Protein AF-A0A2D9F2U1-F1 (afdb_monomer)

Radius of gyration: 14.24 Å; Cα contacts (8 Å, |Δi|>4): 66; chains: 1; bounding box: 33×27×38 Å

Sequence (79 aa):
MSDIDYEAKPLSRVNIRDFATNVRSAVGYSKSPFIPIDDLLEFVLPKVLEGFSYDVWSEEEMGRSHGLADPETCTIILR

Nearest PDB structures (foldseek):
  6cyj-assembly1_B  TM=6.805E-01  e=6.609E-01  Mycobacterium tuberculosis H37Rv
  6cz6-assembly1_C  TM=6.203E-01  e=1.237E+00  Mycobacterium tuberculosis H37Rv
  6cz6-assembly1_B  TM=5.542E-01  e=1.076E+00  Mycobacterium tuberculosis H37Rv

Structure (mmCIF, N/CA/C/O backbone):
data_AF-A0A2D9F2U1-F1
#
_entry.id   AF-A0A2D9F2U1-F1
#
loop_
_atom_site.group_PDB
_atom_site.id
_atom_site.type_symbol
_atom_site.label_atom_id
_atom_site.label_alt_id
_atom_site.label_comp_id
_atom_site.label_asym_id
_atom_site.label_entity_id
_atom_site.label_seq_id
_atom_site.pdbx_PDB_ins_code
_atom_site.Cartn_x
_atom_site.Cartn_y
_atom_site.Cartn_z
_atom_site.occupancy
_atom_site.B_iso_or_equiv
_atom_site.auth_seq_id
_atom_site.auth_comp_id
_atom_site.auth_asym_id
_atom_site.auth_atom_id
_atom_site.pdbx_PDB_model_num
ATOM 1 N N . MET A 1 1 ? -11.103 7.731 19.817 1.00 41.34 1 MET A N 1
ATOM 2 C CA . MET A 1 1 ? -10.622 6.466 19.229 1.00 41.34 1 MET A CA 1
ATOM 3 C C . MET A 1 1 ? -9.119 6.586 19.107 1.00 41.34 1 MET A C 1
ATOM 5 O O . MET A 1 1 ? -8.655 7.690 18.861 1.00 41.34 1 MET A O 1
ATOM 9 N N . SER A 1 2 ? -8.397 5.526 19.461 1.00 46.38 2 SER A N 1
ATOM 10 C CA . SER A 1 2 ? -6.933 5.478 19.557 1.00 46.38 2 SER A CA 1
ATOM 11 C C . SER A 1 2 ? -6.266 6.046 18.308 1.00 46.38 2 SER A C 1
ATOM 13 O O . SER A 1 2 ? -6.663 5.678 17.206 1.00 46.38 2 SER A O 1
ATOM 15 N N . ASP A 1 3 ? -5.267 6.913 18.492 1.00 55.47 3 ASP A N 1
ATOM 16 C CA . ASP A 1 3 ? -4.305 7.270 17.448 1.00 55.47 3 ASP A CA 1
ATOM 17 C C . ASP A 1 3 ? -3.684 5.968 16.920 1.00 55.47 3 ASP A C 1
ATOM 19 O O . ASP A 1 3 ? -2.821 5.374 17.570 1.00 55.47 3 ASP A O 1
ATOM 23 N N . ILE A 1 4 ? -4.174 5.467 15.783 1.00 55.94 4 ILE A N 1
ATOM 24 C CA . ILE A 1 4 ? -3.518 4.385 15.045 1.00 55.94 4 ILE A CA 1
ATOM 25 C C . ILE A 1 4 ? -2.337 5.041 14.327 1.00 55.94 4 ILE A C 1
ATOM 27 O O . ILE A 1 4 ? -2.414 5.383 13.150 1.00 55.94 4 ILE A O 1
ATOM 31 N N . ASP A 1 5 ? -1.268 5.301 15.076 1.00 62.72 5 ASP A N 1
ATOM 32 C CA . ASP A 1 5 ? -0.008 5.801 14.534 1.00 62.72 5 ASP A CA 1
ATOM 33 C C . ASP A 1 5 ? 0.864 4.589 14.193 1.00 62.72 5 ASP A C 1
ATOM 35 O O . ASP A 1 5 ? 1.673 4.111 14.994 1.00 62.72 5 ASP A O 1
ATOM 39 N N . TYR A 1 6 ? 0.606 3.991 13.026 1.00 68.44 6 TYR A N 1
ATOM 40 C CA . TYR A 1 6 ? 1.458 2.920 12.527 1.00 68.44 6 TYR A CA 1
ATOM 41 C C . TYR A 1 6 ? 2.759 3.524 11.993 1.00 68.44 6 TYR A C 1
ATOM 43 O O . TYR A 1 6 ? 2.830 4.023 10.866 1.00 68.44 6 TYR A O 1
ATOM 51 N N . GLU A 1 7 ? 3.817 3.453 12.798 1.00 75.06 7 GLU A N 1
ATOM 52 C CA . GLU A 1 7 ? 5.144 3.890 12.378 1.00 75.06 7 GLU A CA 1
ATOM 53 C C . GLU A 1 7 ? 5.781 2.846 11.447 1.00 75.06 7 GLU A C 1
ATOM 55 O O . GLU A 1 7 ? 6.230 1.769 11.858 1.00 75.06 7 GLU A O 1
ATOM 60 N N . ALA A 1 8 ? 5.841 3.169 10.154 1.00 78.62 8 ALA A N 1
ATOM 61 C CA . ALA A 1 8 ? 6.530 2.333 9.184 1.00 78.62 8 ALA A CA 1
ATOM 62 C C . ALA A 1 8 ? 8.034 2.274 9.495 1.00 78.62 8 ALA A C 1
ATOM 64 O O . ALA A 1 8 ? 8.704 3.298 9.642 1.00 78.62 8 ALA A O 1
ATOM 65 N N . LYS A 1 9 ? 8.597 1.059 9.524 1.00 83.06 9 LYS A N 1
ATOM 66 C CA . LYS A 1 9 ? 10.039 0.881 9.737 1.00 83.06 9 LYS A CA 1
ATOM 67 C C . LYS A 1 9 ? 10.828 1.614 8.644 1.00 83.06 9 LYS A C 1
ATOM 69 O O . LYS A 1 9 ? 10.527 1.434 7.460 1.00 83.06 9 LYS A O 1
ATOM 74 N N . PRO A 1 10 ? 11.870 2.386 8.998 1.00 81.50 10 PRO A N 1
ATOM 75 C CA . PRO A 1 10 ? 12.663 3.099 8.010 1.00 81.50 10 PRO A CA 1
ATOM 76 C C . PRO A 1 10 ? 13.386 2.106 7.092 1.00 81.50 10 PRO A C 1
ATOM 78 O O . PRO A 1 10 ? 14.127 1.234 7.546 1.00 81.50 10 PRO A O 1
ATOM 81 N N . LEU A 1 11 ? 13.188 2.259 5.783 1.00 87.19 11 LEU A N 1
ATOM 82 C CA . LEU A 1 11 ? 13.883 1.505 4.739 1.00 87.19 11 LEU A CA 1
ATOM 83 C C . LEU A 1 11 ? 14.797 2.430 3.928 1.00 87.19 11 LEU A C 1
ATOM 85 O O . LEU A 1 11 ? 14.624 3.651 3.904 1.00 87.19 11 LEU A O 1
ATOM 89 N N . SER A 1 12 ? 15.777 1.854 3.224 1.00 94.12 12 SER A N 1
ATOM 90 C CA . SER A 1 12 ? 16.618 2.638 2.316 1.00 94.12 12 SER A CA 1
ATOM 91 C C . SER A 1 12 ? 15.758 3.252 1.200 1.00 94.12 12 SER A C 1
ATOM 93 O O . SER A 1 12 ? 14.855 2.611 0.656 1.00 94.12 12 SER A O 1
ATOM 95 N N . ARG A 1 13 ? 16.058 4.499 0.808 1.00 93.88 13 ARG A N 1
ATOM 96 C CA . ARG A 1 13 ? 15.355 5.179 -0.300 1.00 93.88 13 ARG A CA 1
ATOM 97 C C . ARG A 1 13 ? 15.435 4.398 -1.613 1.00 93.88 13 ARG A C 1
ATOM 99 O O . ARG A 1 13 ? 14.539 4.521 -2.440 1.00 93.88 13 ARG A O 1
ATOM 106 N N . VAL A 1 14 ? 16.524 3.657 -1.816 1.00 95.38 14 VAL A N 1
ATOM 107 C CA . VAL A 1 14 ? 16.720 2.800 -2.992 1.00 95.38 14 VAL A CA 1
ATOM 108 C C . VAL A 1 14 ? 15.728 1.643 -2.945 1.00 95.38 14 VAL A C 1
ATOM 110 O O . VAL A 1 14 ? 14.934 1.506 -3.865 1.00 95.38 14 VAL A O 1
ATOM 113 N N . ASN A 1 15 ? 15.648 0.927 -1.820 1.00 94.44 15 ASN A N 1
ATOM 114 C CA . ASN A 1 15 ? 14.736 -0.207 -1.661 1.00 94.44 15 ASN A CA 1
ATOM 115 C C . ASN A 1 15 ? 13.269 0.203 -1.839 1.00 94.44 15 ASN A C 1
ATOM 117 O O . ASN A 1 15 ? 12.512 -0.508 -2.492 1.00 94.44 15 ASN A O 1
ATOM 121 N N . ILE A 1 16 ? 12.871 1.362 -1.298 1.00 91.50 16 ILE A N 1
ATOM 122 C CA . ILE A 1 16 ? 11.506 1.889 -1.465 1.00 91.50 16 ILE A CA 1
ATOM 123 C C . ILE A 1 16 ? 11.200 2.134 -2.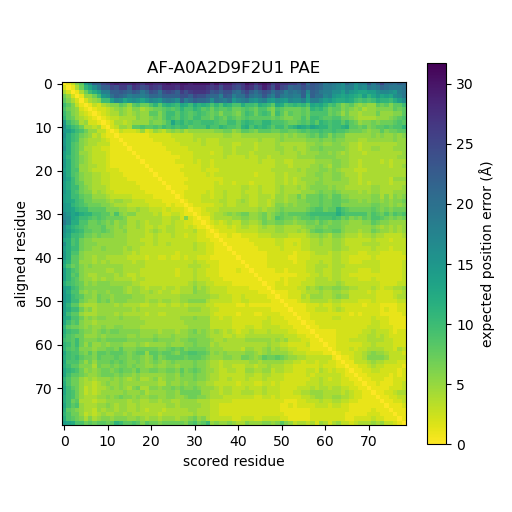951 1.00 91.50 16 I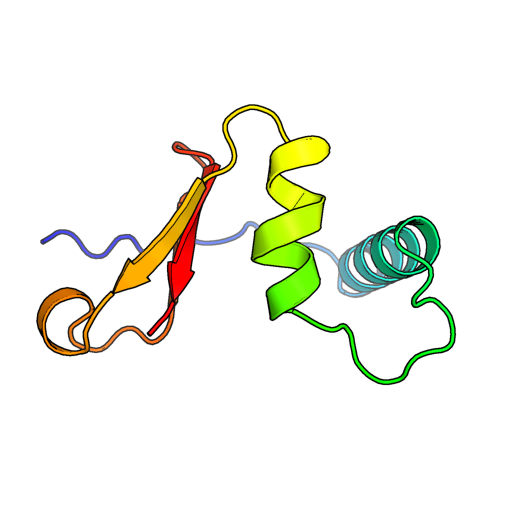LE A C 1
ATOM 125 O O . ILE A 1 16 ? 10.129 1.766 -3.434 1.00 91.50 16 ILE A O 1
ATOM 129 N N . ARG A 1 17 ? 12.138 2.735 -3.696 1.00 91.94 17 ARG A N 1
ATOM 130 C CA . ARG A 1 17 ? 11.958 3.006 -5.131 1.00 91.94 17 ARG A CA 1
ATOM 131 C C . ARG A 1 17 ? 11.933 1.740 -5.966 1.00 91.94 17 ARG A C 1
ATOM 133 O O . ARG A 1 17 ? 11.100 1.642 -6.865 1.00 91.94 17 ARG A O 1
ATOM 140 N N . ASP A 1 18 ? 12.816 0.797 -5.676 1.00 94.19 18 ASP A N 1
ATOM 141 C CA . ASP A 1 18 ? 12.898 -0.461 -6.411 1.00 94.19 18 ASP A CA 1
ATOM 142 C C . ASP A 1 18 ? 11.620 -1.275 -6.199 1.00 94.19 18 ASP A C 1
ATOM 144 O O . ASP A 1 18 ? 11.008 -1.730 -7.165 1.00 94.19 18 ASP A O 1
ATOM 148 N N . PHE A 1 19 ? 11.139 -1.356 -4.954 1.00 92.00 19 PHE A N 1
ATOM 149 C CA . PHE A 1 19 ? 9.862 -1.990 -4.638 1.00 92.00 19 PHE A CA 1
ATOM 150 C C . PHE A 1 19 ? 8.695 -1.325 -5.381 1.00 92.00 19 PHE A C 1
ATOM 152 O O . PHE A 1 19 ? 7.957 -2.004 -6.095 1.00 92.00 19 PHE A O 1
ATOM 159 N N . ALA A 1 20 ? 8.564 0.003 -5.299 1.00 90.31 20 ALA A N 1
ATOM 160 C CA . ALA A 1 20 ? 7.500 0.732 -5.990 1.00 90.31 20 ALA A CA 1
ATOM 161 C C . ALA A 1 20 ? 7.563 0.565 -7.522 1.00 90.31 20 ALA A C 1
ATOM 163 O O . ALA A 1 20 ? 6.528 0.455 -8.182 1.00 90.31 20 ALA A O 1
ATOM 164 N N . THR A 1 21 ? 8.767 0.512 -8.098 1.00 91.94 21 THR A N 1
ATOM 165 C CA . THR A 1 21 ? 8.976 0.290 -9.539 1.00 91.94 21 THR A CA 1
ATOM 166 C C . THR A 1 21 ? 8.550 -1.117 -9.951 1.00 91.94 21 THR A C 1
ATOM 168 O O . THR A 1 21 ? 7.883 -1.282 -10.974 1.00 91.94 21 THR A O 1
ATOM 171 N N . ASN A 1 22 ? 8.865 -2.123 -9.134 1.00 92.19 22 ASN A N 1
ATOM 172 C CA . ASN A 1 22 ? 8.456 -3.503 -9.374 1.00 92.19 22 ASN A CA 1
ATOM 173 C C . ASN A 1 22 ? 6.935 -3.660 -9.307 1.00 92.19 22 ASN A C 1
ATOM 175 O O . ASN A 1 22 ? 6.356 -4.258 -10.213 1.00 92.19 22 ASN A O 1
ATOM 179 N N . VAL A 1 23 ? 6.283 -3.059 -8.303 1.00 89.50 23 VAL A N 1
ATOM 180 C CA . VAL A 1 23 ? 4.814 -3.034 -8.206 1.00 89.50 23 VAL A CA 1
ATOM 181 C C . VAL A 1 23 ? 4.218 -2.393 -9.456 1.00 89.50 23 VAL A C 1
ATOM 183 O O . VAL A 1 23 ? 3.406 -3.020 -10.129 1.00 89.50 23 VAL A O 1
ATOM 186 N N . ARG A 1 24 ? 4.684 -1.194 -9.840 1.00 90.62 24 ARG A N 1
ATOM 187 C CA . ARG A 1 24 ? 4.226 -0.502 -11.060 1.00 90.62 24 ARG A CA 1
ATOM 188 C C . ARG A 1 24 ? 4.373 -1.356 -12.313 1.00 90.62 24 ARG A C 1
ATOM 190 O O . ARG A 1 24 ? 3.482 -1.348 -13.156 1.00 90.62 24 ARG A O 1
ATOM 197 N N . SER A 1 25 ? 5.481 -2.078 -12.450 1.00 90.94 25 SER A N 1
ATOM 198 C CA . SER A 1 25 ? 5.701 -2.978 -13.580 1.00 90.94 25 SER A CA 1
ATOM 199 C C . SER A 1 25 ? 4.708 -4.140 -13.588 1.00 90.94 25 SER A C 1
ATOM 201 O O . SER A 1 25 ? 4.101 -4.412 -14.622 1.00 90.94 25 SER A O 1
ATOM 203 N N . ALA A 1 26 ? 4.482 -4.767 -12.430 1.00 88.56 26 ALA A N 1
ATOM 204 C CA . ALA A 1 26 ? 3.567 -5.896 -12.285 1.00 88.56 26 ALA A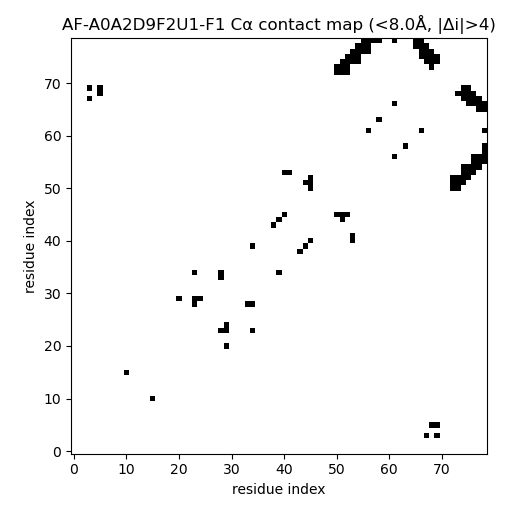 CA 1
ATOM 205 C C . ALA A 1 26 ? 2.114 -5.539 -12.634 1.00 88.56 26 ALA A C 1
ATOM 207 O O . ALA A 1 26 ? 1.406 -6.360 -13.209 1.00 88.56 26 ALA A O 1
ATOM 208 N N . VAL A 1 27 ? 1.688 -4.305 -12.343 1.00 86.56 27 VAL A N 1
ATOM 209 C CA . VAL A 1 27 ? 0.336 -3.814 -12.662 1.00 86.56 27 VAL A CA 1
ATOM 210 C C . VAL A 1 27 ? 0.240 -3.073 -14.006 1.00 86.56 27 VAL A C 1
ATOM 212 O O . VAL A 1 27 ? -0.795 -2.498 -14.316 1.00 86.56 27 VAL A O 1
ATOM 215 N N . GLY A 1 28 ? 1.298 -3.081 -14.828 1.00 88.12 28 GLY A N 1
ATOM 216 C CA . GLY A 1 28 ? 1.270 -2.518 -16.188 1.00 88.12 28 GLY A CA 1
ATOM 217 C C . GLY A 1 28 ? 1.478 -0.999 -16.293 1.00 88.12 28 GLY A C 1
ATOM 218 O O . GLY A 1 28 ? 1.353 -0.439 -17.380 1.00 88.12 28 GLY A O 1
ATOM 219 N N . TYR A 1 29 ? 1.868 -0.326 -15.207 1.00 89.75 29 TYR A N 1
ATOM 220 C CA . TYR A 1 29 ? 2.071 1.130 -15.133 1.00 89.75 29 TYR A CA 1
ATOM 221 C C . TYR A 1 29 ? 3.549 1.558 -15.149 1.00 89.75 29 TYR A C 1
ATOM 223 O O . TYR A 1 29 ? 3.880 2.675 -14.754 1.00 89.75 29 TYR A O 1
ATOM 231 N N . SER A 1 30 ? 4.463 0.712 -15.635 1.00 88.56 30 SER A N 1
ATOM 232 C CA . SER A 1 30 ? 5.915 0.992 -15.653 1.00 88.56 30 SER A CA 1
ATOM 233 C C . SER A 1 30 ? 6.311 2.276 -16.394 1.00 88.56 30 SER A C 1
ATOM 235 O O . SER A 1 30 ? 7.313 2.897 -16.047 1.00 88.56 30 SER A O 1
ATOM 237 N N . LYS A 1 31 ? 5.534 2.684 -17.404 1.00 88.00 31 LYS A N 1
ATOM 238 C CA . LYS A 1 31 ? 5.773 3.896 -18.210 1.00 88.00 31 LYS A CA 1
ATOM 239 C C . LYS A 1 31 ? 4.823 5.049 -17.881 1.00 88.00 31 LYS A C 1
ATOM 241 O O . LYS A 1 31 ? 4.895 6.090 -18.529 1.00 88.00 31 LYS A O 1
ATOM 246 N N . SER A 1 32 ? 3.926 4.866 -16.914 1.00 88.56 32 SER A N 1
ATOM 247 C CA . SER A 1 32 ? 2.962 5.896 -16.542 1.00 88.56 32 SER A CA 1
ATOM 248 C C . SER A 1 32 ? 3.554 6.825 -15.476 1.00 88.56 32 SER A C 1
ATOM 250 O O . SER A 1 32 ? 4.123 6.340 -14.494 1.00 88.56 32 SER A O 1
ATOM 252 N N . PRO A 1 33 ? 3.411 8.156 -15.616 1.00 87.56 33 PRO A N 1
ATOM 253 C CA . PRO A 1 33 ? 3.799 9.087 -14.559 1.00 87.56 33 PRO A CA 1
ATOM 254 C C . PRO A 1 33 ? 2.928 8.931 -13.301 1.00 87.56 33 PRO A C 1
ATOM 256 O O . PRO A 1 33 ? 3.406 9.166 -12.189 1.00 87.56 33 PRO A O 1
ATOM 259 N N . PHE A 1 34 ? 1.681 8.482 -13.470 1.00 88.19 34 PHE A N 1
ATOM 260 C CA . PHE A 1 34 ? 0.700 8.312 -12.400 1.00 88.19 34 PHE A CA 1
ATOM 261 C C . PHE A 1 34 ? 0.263 6.853 -12.277 1.00 88.19 34 PHE A C 1
ATOM 263 O O . PHE A 1 34 ? 0.217 6.119 -13.264 1.00 88.19 34 PHE A O 1
ATOM 270 N N . ILE A 1 35 ? -0.066 6.440 -11.059 1.00 87.12 35 ILE A N 1
ATOM 271 C CA . ILE A 1 35 ? -0.743 5.170 -10.804 1.00 87.12 35 ILE A CA 1
ATOM 272 C C . ILE A 1 35 ? -2.218 5.492 -10.537 1.00 87.12 35 ILE A C 1
ATOM 274 O O . ILE A 1 35 ? -2.468 6.410 -9.752 1.00 87.12 35 ILE A O 1
ATOM 278 N N . PRO A 1 36 ? -3.181 4.823 -11.191 1.00 89.50 36 PRO A N 1
ATOM 279 C CA . PRO A 1 36 ? -4.587 4.984 -10.844 1.00 89.50 36 PRO A CA 1
ATOM 280 C C . PRO A 1 36 ? -4.806 4.305 -9.495 1.00 89.50 36 PRO A C 1
ATOM 282 O O . PRO A 1 36 ? -4.883 3.080 -9.405 1.00 89.50 36 PRO A O 1
ATOM 285 N N . ILE A 1 37 ? -4.767 5.107 -8.431 1.00 88.62 37 ILE A N 1
ATOM 286 C CA . ILE A 1 37 ? -4.802 4.597 -7.062 1.00 88.62 37 ILE A CA 1
ATOM 287 C C . ILE A 1 37 ? -6.153 3.953 -6.753 1.00 88.62 37 ILE A C 1
ATOM 289 O O . ILE A 1 37 ? -6.165 2.882 -6.158 1.00 8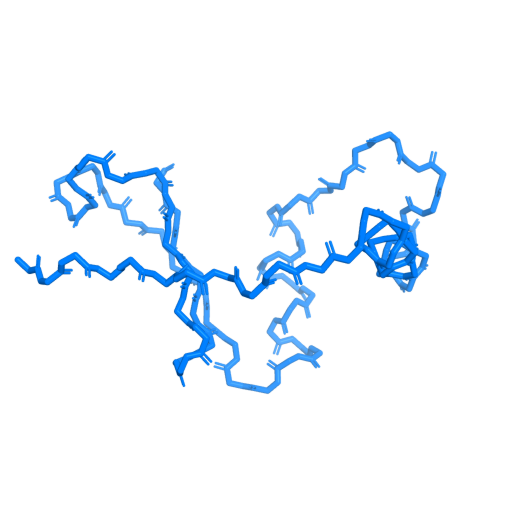8.62 37 ILE A O 1
ATOM 293 N N . ASP A 1 38 ? -7.245 4.529 -7.252 1.00 89.88 38 ASP A N 1
ATOM 294 C CA . ASP A 1 38 ? -8.602 4.014 -7.054 1.00 89.88 38 ASP A CA 1
ATOM 295 C C . ASP A 1 38 ? -8.729 2.598 -7.637 1.00 89.88 38 ASP A C 1
ATOM 297 O O . ASP A 1 38 ? -9.058 1.655 -6.922 1.00 89.88 38 ASP A O 1
ATOM 301 N N . ASP A 1 39 ? -8.303 2.399 -8.892 1.00 90.25 39 ASP A N 1
ATOM 302 C CA . ASP A 1 39 ? -8.309 1.073 -9.526 1.00 90.25 39 ASP A CA 1
ATOM 303 C C . ASP A 1 39 ? -7.431 0.059 -8.780 1.00 90.25 39 ASP A C 1
ATOM 305 O O . ASP A 1 39 ? -7.745 -1.134 -8.704 1.00 90.25 39 ASP A O 1
ATOM 309 N N . LEU A 1 40 ? -6.292 0.520 -8.253 1.00 91.00 40 LEU A N 1
ATOM 310 C CA . LEU A 1 40 ? -5.375 -0.329 -7.507 1.00 91.00 40 LEU A CA 1
ATOM 311 C C . LEU A 1 40 ? -6.023 -0.811 -6.203 1.00 91.00 40 LEU A C 1
ATOM 313 O O . LEU A 1 40 ? -5.984 -2.010 -5.922 1.00 91.00 40 LEU A O 1
ATOM 317 N N . LEU A 1 41 ? -6.608 0.108 -5.431 1.00 92.94 41 LEU A N 1
ATOM 318 C CA . LEU A 1 41 ? -7.244 -0.180 -4.147 1.00 92.94 41 LEU A CA 1
ATOM 319 C C . LEU A 1 41 ? -8.522 -1.010 -4.323 1.00 92.94 41 LEU A C 1
ATOM 321 O O . LEU A 1 41 ? -8.716 -1.973 -3.590 1.00 92.94 41 LEU A O 1
ATOM 325 N N . GLU A 1 42 ? -9.354 -0.702 -5.318 1.00 93.12 42 GLU A N 1
ATOM 326 C CA . GLU A 1 42 ? -10.659 -1.351 -5.490 1.00 93.12 42 GLU A CA 1
ATOM 327 C C . GLU A 1 42 ? -10.593 -2.679 -6.254 1.00 93.12 42 GLU A C 1
ATOM 329 O O . GLU A 1 42 ? -11.312 -3.626 -5.929 1.00 93.12 42 GLU A O 1
ATOM 334 N N . PHE A 1 43 ? -9.745 -2.789 -7.283 1.00 91.19 43 PHE A N 1
ATOM 335 C CA . PHE A 1 43 ? -9.808 -3.925 -8.214 1.00 91.19 43 PHE A CA 1
ATOM 336 C C . PHE A 1 43 ? -8.575 -4.817 -8.222 1.00 91.19 43 PHE A C 1
ATOM 338 O O . PHE A 1 43 ? -8.678 -5.964 -8.680 1.00 91.19 43 PHE A O 1
ATOM 345 N N . VAL A 1 44 ? -7.420 -4.317 -7.774 1.00 91.19 44 VAL A N 1
ATOM 346 C CA . VAL A 1 44 ? -6.157 -5.065 -7.813 1.00 91.19 44 VAL A CA 1
ATOM 347 C C . VAL A 1 44 ? -5.828 -5.662 -6.453 1.00 91.19 44 VAL A C 1
ATOM 349 O O . VAL A 1 44 ? -5.736 -6.886 -6.353 1.00 91.19 44 VAL A O 1
ATOM 352 N N . LEU A 1 45 ? -5.667 -4.837 -5.413 1.00 91.69 45 LEU A N 1
ATOM 353 C CA . LEU A 1 45 ? -5.241 -5.294 -4.086 1.00 91.69 45 LEU A CA 1
ATOM 354 C C . LEU A 1 45 ? -6.143 -6.386 -3.490 1.00 91.69 45 LEU A C 1
ATOM 356 O O . LEU A 1 45 ? -5.579 -7.399 -3.076 1.00 91.69 45 LEU A O 1
ATOM 360 N N . PRO A 1 46 ? -7.489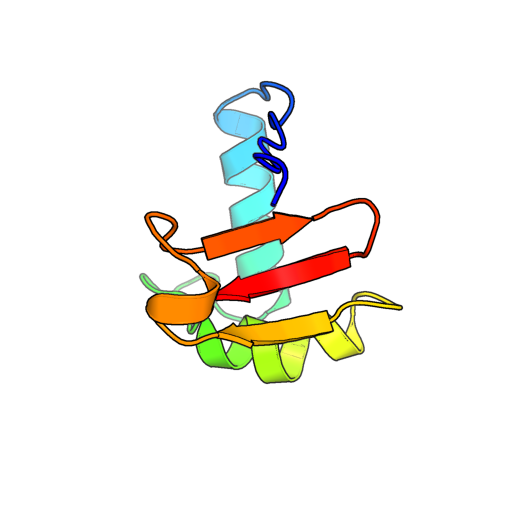 -6.309 -3.568 1.00 93.44 46 PRO A N 1
ATOM 361 C CA . PRO A 1 46 ? -8.360 -7.370 -3.057 1.00 93.44 46 PRO A CA 1
ATOM 362 C C . PRO A 1 46 ? -8.150 -8.736 -3.729 1.00 93.44 46 PRO A C 1
ATOM 364 O O . PRO A 1 46 ? -8.542 -9.765 -3.187 1.00 93.44 46 PRO A O 1
ATOM 367 N N . LYS A 1 47 ? -7.556 -8.770 -4.932 1.00 91.75 47 LYS A N 1
ATOM 368 C CA . LYS A 1 47 ? -7.299 -10.011 -5.683 1.00 91.75 47 LYS A CA 1
ATOM 369 C C . LYS A 1 47 ? -5.916 -10.594 -5.430 1.00 91.75 47 LYS A C 1
ATOM 371 O O . LYS A 1 47 ? -5.732 -11.795 -5.609 1.00 91.75 47 LYS A O 1
ATOM 376 N N . VAL A 1 48 ? -4.933 -9.753 -5.110 1.00 90.00 48 VAL A N 1
ATOM 377 C CA . VAL A 1 48 ? -3.526 -10.169 -4.969 1.00 90.00 48 VAL A CA 1
ATOM 378 C C . VAL A 1 48 ? -3.077 -10.270 -3.516 1.00 90.00 48 VAL A C 1
ATOM 380 O O . VAL A 1 48 ? -2.067 -10.916 -3.245 1.00 90.00 48 VAL A O 1
ATOM 383 N N .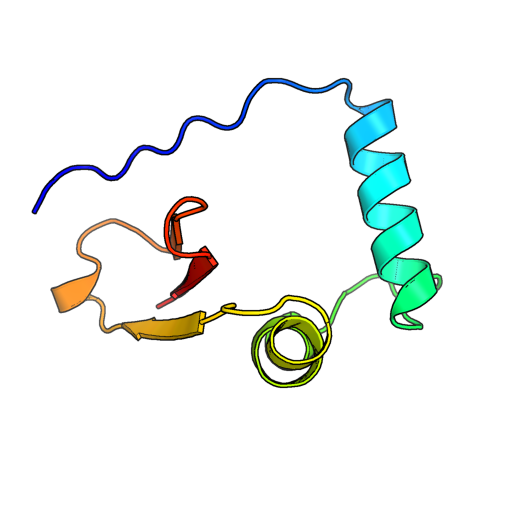 LEU A 1 49 ? -3.809 -9.642 -2.596 1.00 90.06 49 LEU A N 1
ATOM 384 C CA . LEU A 1 49 ? -3.512 -9.617 -1.175 1.00 90.06 49 LEU A CA 1
ATOM 385 C C . LEU A 1 49 ? -4.715 -10.170 -0.409 1.00 90.06 49 LEU A C 1
ATOM 387 O O . LEU A 1 49 ? -5.752 -9.523 -0.285 1.00 90.06 49 LEU A O 1
ATOM 391 N N . GLU A 1 50 ? -4.585 -11.409 0.057 1.00 92.38 50 GLU A N 1
ATOM 392 C CA . GLU A 1 50 ? -5.633 -12.082 0.820 1.00 92.38 50 GLU A CA 1
ATOM 393 C C . GLU A 1 50 ? -5.947 -11.307 2.106 1.00 92.38 50 GLU A C 1
ATOM 395 O O . GLU A 1 50 ? -5.041 -10.902 2.832 1.00 92.38 50 GLU A O 1
ATOM 400 N N . GLY A 1 51 ? -7.238 -11.101 2.378 1.00 94.44 51 GLY A N 1
ATOM 401 C CA . GLY A 1 51 ? -7.700 -10.359 3.551 1.00 94.44 51 GLY A CA 1
ATOM 402 C C . GLY A 1 51 ? -7.603 -8.838 3.426 1.00 94.44 51 GLY A C 1
ATOM 403 O O . GLY A 1 51 ? -7.956 -8.152 4.379 1.00 94.44 51 GLY A O 1
ATOM 404 N N . PHE A 1 52 ? -7.169 -8.305 2.279 1.00 96.25 52 PHE A N 1
ATOM 405 C CA . PHE A 1 52 ? -7.147 -6.863 2.059 1.00 96.25 52 PHE A CA 1
ATOM 406 C C . PHE A 1 52 ? -8.560 -6.266 2.070 1.00 96.25 52 PHE A C 1
ATOM 408 O O . PHE A 1 52 ? -9.454 -6.765 1.379 1.00 96.25 52 PHE A O 1
ATOM 415 N N . SER A 1 53 ? -8.727 -5.166 2.805 1.00 95.50 53 SER A N 1
ATOM 416 C CA . SER A 1 53 ? -9.962 -4.382 2.853 1.00 95.50 53 SER A CA 1
ATOM 417 C C . SER A 1 53 ? -9.700 -2.921 2.495 1.00 95.50 53 SER A C 1
ATOM 419 O O . SER A 1 53 ? -8.689 -2.338 2.895 1.00 95.50 53 SER A O 1
ATOM 421 N N . TYR A 1 54 ? -10.628 -2.321 1.755 1.00 95.62 54 TYR A N 1
ATOM 422 C CA . TYR A 1 54 ? -10.617 -0.901 1.430 1.00 95.62 54 TYR A CA 1
ATOM 423 C C . TYR A 1 54 ? -11.964 -0.279 1.791 1.00 95.62 54 TYR A C 1
ATOM 425 O O . TYR A 1 54 ? -12.997 -0.766 1.336 1.00 95.62 54 TYR A O 1
ATOM 433 N N . ASP A 1 55 ? -11.929 0.791 2.585 1.00 93.06 55 ASP A N 1
ATOM 434 C CA . ASP A 1 55 ? -13.107 1.549 3.003 1.00 93.06 55 ASP A CA 1
ATOM 435 C C . ASP A 1 55 ? -12.937 3.051 2.743 1.00 93.06 55 ASP A C 1
ATOM 437 O O . ASP A 1 55 ? -11.830 3.599 2.728 1.00 93.06 55 ASP A O 1
ATOM 441 N N . VAL A 1 56 ? -14.070 3.732 2.574 1.00 93.06 56 VAL A N 1
ATOM 442 C CA . VAL A 1 56 ? -14.138 5.191 2.461 1.00 93.06 56 VAL A CA 1
ATOM 443 C C . VAL A 1 56 ? -14.979 5.725 3.606 1.00 93.06 56 VAL A C 1
ATOM 445 O O . VAL A 1 56 ? -16.149 5.366 3.741 1.00 93.06 56 VAL A O 1
ATOM 448 N N . TRP A 1 57 ? -14.376 6.566 4.438 1.00 93.50 57 TRP A N 1
ATOM 449 C CA . TRP A 1 57 ? -15.005 7.140 5.625 1.00 93.50 57 TRP A CA 1
ATOM 450 C C . TRP A 1 57 ? -15.247 8.634 5.445 1.00 93.50 57 TRP A C 1
ATOM 452 O O . TRP A 1 57 ? -14.530 9.334 4.731 1.00 93.50 57 TRP A O 1
ATOM 462 N N . SER A 1 58 ? -16.269 9.136 6.125 1.00 93.62 58 SER A N 1
ATOM 463 C CA . SER A 1 58 ? -16.575 10.562 6.175 1.00 93.62 58 SER A CA 1
ATOM 464 C C . SER A 1 58 ? -15.539 11.351 6.989 1.00 93.62 58 SER A C 1
ATOM 466 O O . SER A 1 58 ? -14.761 10.799 7.772 1.00 93.62 58 SER A O 1
ATOM 468 N N . GLU A 1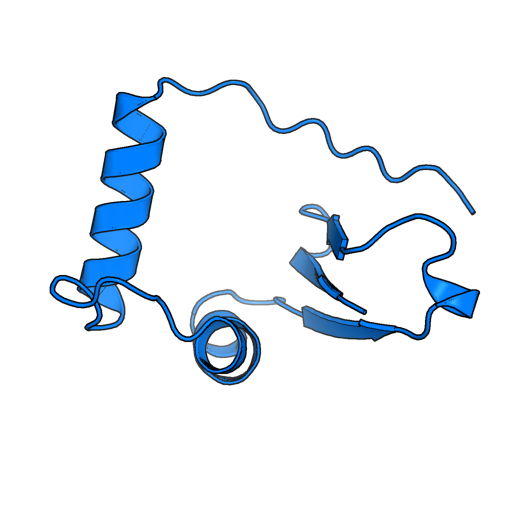 59 ? -15.550 12.683 6.856 1.00 91.56 59 GLU A N 1
ATOM 469 C CA . GLU A 1 59 ? -14.696 13.551 7.682 1.00 91.56 59 GLU A CA 1
ATOM 470 C C . GLU A 1 59 ? -14.983 13.399 9.185 1.00 91.56 59 GLU A C 1
ATOM 472 O O . GLU A 1 59 ? -14.066 13.497 9.997 1.00 91.56 59 GLU A O 1
ATOM 477 N N . GLU A 1 60 ? -16.242 13.144 9.558 1.00 91.69 60 GLU A N 1
ATOM 478 C CA . GLU A 1 60 ? -16.646 12.940 10.953 1.00 91.69 60 GLU A CA 1
ATOM 479 C C . GLU A 1 60 ? -16.024 11.663 11.537 1.00 91.69 60 GLU A C 1
ATOM 481 O O . GLU A 1 60 ? -15.508 11.685 12.654 1.00 91.69 60 GLU A O 1
ATOM 486 N N . GLU A 1 61 ? -16.001 10.577 10.759 1.00 90.19 61 GLU A N 1
ATOM 487 C CA . GLU A 1 61 ? -15.429 9.285 11.160 1.00 90.19 61 GLU A CA 1
ATOM 488 C C . GLU A 1 61 ? -13.890 9.313 11.199 1.00 90.19 61 GLU A C 1
ATOM 490 O O . GLU A 1 61 ? -13.276 8.708 12.077 1.00 90.19 61 GLU A O 1
ATOM 495 N N . MET A 1 62 ? -13.254 10.050 10.280 1.00 87.50 62 MET A N 1
ATOM 496 C CA . MET A 1 62 ? -11.790 10.141 10.147 1.00 87.50 62 MET A CA 1
ATOM 497 C C . MET A 1 62 ? -11.142 11.238 11.007 1.00 87.50 62 MET A C 1
ATOM 499 O O . MET A 1 62 ? -9.920 11.250 11.213 1.00 87.50 62 MET A O 1
ATOM 503 N N . GLY A 1 63 ? -11.933 12.194 11.498 1.00 88.69 63 GLY A N 1
ATOM 504 C CA . GLY A 1 63 ? -11.458 13.338 12.267 1.00 88.69 63 GLY A CA 1
ATOM 505 C C . GLY A 1 63 ? -10.427 14.172 11.497 1.00 88.69 63 GLY A C 1
ATOM 506 O O . GLY A 1 63 ? -10.726 14.792 10.481 1.00 88.69 63 GLY A O 1
ATOM 507 N N . ARG A 1 64 ? -9.187 14.232 12.002 1.00 87.69 64 ARG A N 1
ATOM 508 C CA . ARG A 1 64 ? -8.091 14.992 11.364 1.00 87.69 64 ARG A CA 1
ATOM 509 C C . ARG A 1 64 ? -7.301 14.185 10.330 1.00 87.69 64 ARG A C 1
ATOM 511 O O . ARG A 1 64 ? -6.484 14.776 9.626 1.00 87.69 64 ARG A O 1
ATOM 518 N N . SER A 1 65 ? -7.496 12.869 10.257 1.00 87.94 65 SER A N 1
ATOM 519 C CA . SER A 1 65 ? -6.738 12.023 9.336 1.00 87.94 65 SER A CA 1
ATOM 520 C C . SER A 1 65 ? -7.278 12.138 7.910 1.00 87.94 65 SER A C 1
ATOM 522 O O . SER A 1 65 ? -8.471 12.329 7.702 1.00 87.94 65 SER A O 1
ATOM 524 N N . HIS A 1 66 ? -6.401 12.036 6.913 1.00 90.06 66 HIS A N 1
ATOM 525 C CA . HIS A 1 66 ? -6.781 11.937 5.494 1.00 90.06 66 HIS A CA 1
ATOM 526 C C . HIS A 1 66 ? -6.728 10.504 4.964 1.00 90.06 66 HIS A C 1
ATOM 528 O O . HIS A 1 66 ? -7.293 10.214 3.915 1.00 90.06 66 HIS A O 1
ATOM 534 N N . GLY A 1 67 ? -6.074 9.610 5.697 1.00 89.56 67 GLY A N 1
ATOM 535 C CA . GLY A 1 67 ? -6.025 8.201 5.371 1.00 89.56 67 GLY A CA 1
ATOM 536 C C . GLY A 1 67 ? -5.422 7.406 6.514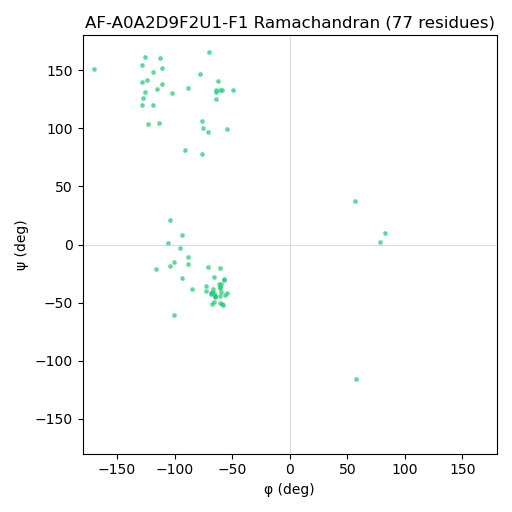 1.00 89.56 67 GLY A C 1
ATOM 537 O O . GLY A 1 67 ? -4.605 7.921 7.280 1.00 89.56 67 GLY A O 1
ATOM 538 N N . LEU A 1 68 ? -5.835 6.154 6.628 1.00 89.69 68 LEU A N 1
ATOM 539 C CA . LEU A 1 68 ? -5.326 5.206 7.606 1.00 89.69 68 LEU A CA 1
ATOM 540 C C . LEU A 1 68 ? -4.911 3.936 6.870 1.00 89.69 68 LEU A C 1
ATOM 542 O O . LEU A 1 68 ? -5.583 3.497 5.938 1.00 89.69 68 LEU A O 1
ATOM 546 N N . ALA A 1 69 ? -3.792 3.360 7.289 1.00 88.81 69 ALA A N 1
ATOM 547 C CA . ALA A 1 69 ? -3.357 2.048 6.847 1.00 88.81 69 ALA A CA 1
ATOM 548 C C . ALA A 1 69 ? -3.052 1.225 8.094 1.00 88.81 69 ALA A C 1
ATOM 550 O O . ALA A 1 69 ? -2.194 1.609 8.888 1.00 88.81 69 ALA A O 1
ATOM 551 N N . ASP A 1 70 ? -3.761 0.114 8.256 1.00 89.12 70 ASP A N 1
ATOM 552 C CA . ASP A 1 70 ? -3.580 -0.817 9.362 1.00 89.12 70 ASP A CA 1
ATOM 553 C C . ASP A 1 70 ? -3.042 -2.153 8.825 1.00 89.12 70 ASP A C 1
ATOM 555 O O . ASP A 1 70 ? -3.783 -2.933 8.215 1.00 89.12 70 ASP A O 1
ATOM 559 N N . PRO A 1 71 ? -1.745 -2.439 9.024 1.00 86.19 71 PRO A N 1
ATOM 560 C CA . PRO A 1 71 ? -1.140 -3.682 8.561 1.00 86.19 71 PRO A CA 1
ATOM 561 C C . PRO A 1 71 ? -1.575 -4.922 9.339 1.00 86.19 71 PRO A C 1
ATOM 563 O O . PRO A 1 71 ? -1.393 -6.020 8.817 1.00 86.19 71 PRO A O 1
ATOM 566 N N . GLU A 1 72 ? -2.119 -4.785 10.554 1.00 88.19 72 GLU A N 1
ATOM 567 C CA . GLU A 1 72 ? -2.614 -5.934 11.325 1.00 88.19 72 GLU A CA 1
ATOM 568 C C . GLU A 1 72 ? -3.910 -6.476 10.721 1.00 88.19 72 GLU A C 1
ATOM 570 O O . GLU A 1 72 ? -4.082 -7.690 10.607 1.00 88.19 72 GLU A O 1
ATOM 575 N N . THR A 1 73 ? -4.794 -5.577 10.286 1.00 90.19 73 THR A N 1
ATOM 576 C CA . THR A 1 73 ? -6.064 -5.931 9.636 1.00 90.19 73 THR A CA 1
ATOM 577 C C . THR A 1 73 ? -5.995 -5.924 8.111 1.00 90.19 73 THR A C 1
ATOM 579 O O . THR A 1 73 ? -6.972 -6.278 7.463 1.00 90.19 73 THR A O 1
ATOM 582 N N . CYS A 1 74 ? -4.851 -5.551 7.528 1.00 93.12 74 CYS A N 1
ATOM 583 C CA . CYS A 1 74 ? -4.673 -5.391 6.083 1.00 93.12 74 CYS A CA 1
ATOM 584 C C . CYS A 1 74 ? -5.670 -4.394 5.457 1.00 93.12 74 CYS A C 1
ATOM 586 O O . CYS A 1 74 ? -6.144 -4.585 4.336 1.00 93.12 74 CYS A O 1
ATOM 588 N N . THR A 1 75 ? -5.985 -3.316 6.180 1.00 93.19 75 THR A N 1
ATOM 589 C CA . THR A 1 75 ? -7.027 -2.359 5.787 1.00 93.19 75 THR A CA 1
ATOM 590 C C . THR A 1 75 ? -6.433 -1.014 5.382 1.00 93.19 75 THR A C 1
ATOM 592 O O . THR A 1 75 ? -5.535 -0.494 6.049 1.00 93.19 75 THR A O 1
ATOM 595 N N . ILE A 1 76 ? -6.960 -0.427 4.308 1.00 93.75 76 ILE A N 1
ATOM 596 C CA . ILE A 1 76 ? -6.740 0.976 3.940 1.00 93.75 76 ILE A CA 1
ATOM 597 C C . ILE A 1 76 ? -8.074 1.720 4.022 1.00 93.75 76 ILE A C 1
ATOM 599 O O . ILE A 1 76 ? -9.082 1.247 3.509 1.00 93.75 76 ILE A O 1
ATOM 603 N N . ILE A 1 77 ? -8.068 2.899 4.642 1.00 93.12 77 ILE A N 1
ATOM 604 C CA . ILE A 1 77 ? -9.237 3.775 4.763 1.00 93.12 77 ILE A CA 1
ATOM 605 C C . ILE A 1 77 ? -8.864 5.153 4.227 1.00 93.12 77 ILE A C 1
ATOM 607 O O . ILE A 1 77 ? -7.822 5.690 4.608 1.00 93.12 77 ILE A O 1
ATOM 611 N N . LEU A 1 78 ? -9.697 5.732 3.362 1.00 93.06 78 LEU A N 1
ATOM 612 C CA . LEU A 1 78 ? -9.520 7.087 2.819 1.00 93.06 78 LEU A CA 1
ATOM 613 C C . LEU A 1 78 ? -10.770 7.953 3.051 1.00 93.06 78 LEU A C 1
ATOM 615 O O . LEU A 1 78 ? -11.847 7.420 3.306 1.00 93.06 78 LEU A O 1
ATOM 619 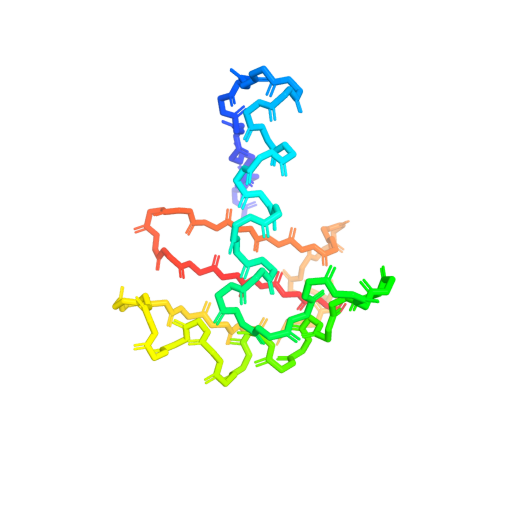N N . ARG A 1 79 ? -10.617 9.280 2.954 1.00 88.81 79 ARG A N 1
ATOM 620 C CA . ARG A 1 79 ? -11.722 10.255 2.924 1.00 88.81 79 ARG A CA 1
ATOM 621 C C . ARG A 1 79 ? -11.626 11.182 1.722 1.00 88.81 79 ARG A C 1
ATOM 623 O O . ARG A 1 79 ? -10.475 11.472 1.316 1.00 88.81 79 ARG A O 1
#

Solvent-accessible surface area (backbone atoms only — not comparable to full-atom values): 4990 Å² total; per-residue (Å²): 129,79,84,83,75,72,80,75,80,90,71,57,73,62,58,54,49,52,50,53,50,49,52,31,45,77,74,72,37,66,86,47,97,64,75,68,58,65,57,40,57,72,67,42,42,57,75,76,35,89,73,43,43,74,49,79,45,53,66,82,79,45,58,90,55,66,60,50,68,40,80,90,65,40,33,39,37,37,99

Secondary structure (DSSP, 8-state):
-------PPP--HHHHHHHHHHHHHHTT-TT-SS--HHHIIIIIHHHHSTT-EEEE--HHHHTT-SEEEETTTTEEEE-

pLDDT: mean 87.64, std 10.28, range [41.34, 96.25]

Mean predicted aligned error: 5.29 Å

Foldseek 3Di:
DDPPPPDDDDDDPVVVVVVVLVVCVVVVNNPPPDDPVCCCQPPNCCVPPPQAEEEEDDCVVQPPDQWDADPVRNYIYGD